Protein AF-A0A2K2HC51-F1 (afdb_monomer)

Mean predicted aligned error: 6.88 Å

Organism: NCBI:txid1969733

pLDDT: mean 85.95, std 18.59, range [29.81, 98.44]

Solvent-accessible surface area (backbone atoms only — not comparable to full-atom values): 9792 Å² total; per-residue (Å²): 134,85,83,86,74,89,75,87,65,88,89,68,71,59,72,56,85,81,69,72,66,57,93,93,31,66,87,35,74,41,36,54,37,32,50,49,48,57,74,34,60,87,77,25,80,74,31,34,61,32,83,51,65,13,51,51,53,18,72,51,69,51,64,63,38,51,27,87,59,37,61,51,46,33,75,55,77,44,80,99,49,22,83,45,63,80,43,70,93,56,37,81,54,19,48,49,54,20,36,58,20,29,79,78,50,54,17,41,54,54,94,86,59,96,60,85,69,47,58,74,58,67,23,70,69,33,43,52,53,42,53,52,50,53,52,50,57,54,49,52,79,74,59,86,52,66,69,58,48,52,52,48,48,57,53,50,54,71,73,55,67,83,77,128

Radius of gyration: 16.0 Å; Cα contacts (8 Å, |Δi|>4): 215; chains: 1; bounding box: 37×38×48 Å

Foldseek 3Di:
DDDPDPPPDPDPPLPPLPDDDPPPCRPPQLNVLLNLCSPCVLLLVCFHADQQRSFRQHNGACPQGARPFARDGHVNDHDVCQVPQPAPPLHRQRSVCLNVQCVPQSYRDHPPDDDPPCCCRRNPVNSVLNVVLVVLRVVSSVDDDSVSSVVSVVVNVVSDDPPD

InterPro domains:
  IPR025983 Cysteine-rich CPCC domain [PF14206] (49-103)

Structure (mmCIF, N/CA/C/O backbone):
data_AF-A0A2K2HC51-F1
#
_entry.id   AF-A0A2K2HC51-F1
#
loop_
_atom_site.group_PDB
_atom_site.id
_atom_site.type_symbol
_atom_site.label_atom_id
_atom_site.label_alt_id
_atom_site.label_comp_id
_atom_site.label_asym_id
_atom_site.label_entity_id
_atom_site.label_seq_id
_atom_site.pdbx_PDB_ins_code
_atom_site.Cartn_x
_atom_site.Cartn_y
_atom_site.Cartn_z
_atom_site.occupancy
_atom_site.B_iso_or_equiv
_atom_site.auth_seq_id
_atom_site.auth_comp_id
_atom_site.auth_asym_id
_atom_site.auth_atom_id
_atom_site.pdbx_PDB_model_num
ATOM 1 N N . MET A 1 1 ? -10.072 26.459 -28.028 1.00 37.50 1 MET A N 1
ATOM 2 C CA . MET A 1 1 ? -8.847 25.703 -27.700 1.00 37.50 1 MET A CA 1
ATOM 3 C C . MET A 1 1 ? -8.738 25.733 -26.195 1.00 37.50 1 MET A C 1
ATOM 5 O O . MET A 1 1 ? -8.500 26.796 -25.636 1.00 37.50 1 MET A O 1
ATOM 9 N N . GLU A 1 2 ? -9.150 24.635 -25.575 1.00 34.59 2 GLU A N 1
ATOM 10 C CA . GLU A 1 2 ? -9.502 24.552 -24.158 1.00 34.59 2 GLU A CA 1
ATOM 11 C C . GLU A 1 2 ? -8.283 24.710 -23.241 1.00 34.59 2 GLU A C 1
ATOM 13 O O . GLU A 1 2 ? -7.184 24.240 -23.533 1.00 34.59 2 GLU A O 1
ATOM 18 N N . GLN A 1 3 ? -8.507 25.440 -22.149 1.00 29.81 3 GLN A N 1
ATOM 19 C CA . GLN A 1 3 ? -7.546 25.754 -21.100 1.00 29.81 3 GLN A CA 1
ATOM 20 C C . GLN A 1 3 ? -7.278 24.517 -20.234 1.00 29.81 3 GLN A C 1
ATOM 22 O O . GLN A 1 3 ? -8.152 24.091 -19.485 1.00 29.81 3 GLN A O 1
ATOM 27 N N . TYR A 1 4 ? -6.048 24.008 -20.242 1.00 32.78 4 TYR A N 1
ATOM 28 C CA . TYR A 1 4 ? -5.557 23.150 -19.162 1.00 32.78 4 TYR A CA 1
ATOM 29 C C . TYR A 1 4 ? -5.095 24.039 -18.002 1.00 32.78 4 TYR A C 1
ATOM 31 O O . TYR A 1 4 ? -3.982 24.562 -17.992 1.00 32.78 4 TYR A O 1
ATOM 39 N N . SER A 1 5 ? -5.996 24.266 -17.046 1.00 34.84 5 SER A N 1
ATOM 40 C CA . SER A 1 5 ? -5.694 24.912 -15.770 1.00 34.84 5 SER A CA 1
ATOM 41 C C . SER A 1 5 ? -5.230 23.846 -14.777 1.00 34.84 5 SER A C 1
ATOM 43 O O . SER A 1 5 ? -6.024 23.025 -14.325 1.00 34.84 5 SER A O 1
ATOM 45 N N . TYR A 1 6 ? -3.941 23.850 -14.436 1.00 36.50 6 TYR A N 1
ATOM 46 C CA . TYR A 1 6 ? -3.411 23.090 -13.305 1.00 36.50 6 TYR A CA 1
ATOM 47 C C . TYR A 1 6 ? -3.853 23.754 -11.993 1.00 36.50 6 TYR A C 1
ATOM 49 O O . TYR A 1 6 ? -3.102 24.499 -11.366 1.00 36.50 6 TYR A O 1
ATOM 57 N N . GLN A 1 7 ? -5.096 23.508 -11.586 1.00 31.83 7 GLN A N 1
ATOM 58 C CA . GLN A 1 7 ? -5.586 23.810 -10.244 1.00 31.83 7 GLN A CA 1
ATOM 59 C C . GLN A 1 7 ? -5.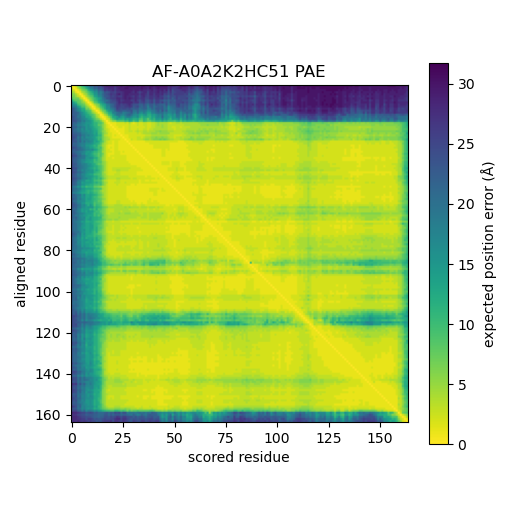421 22.573 -9.356 1.00 31.83 7 GLN A C 1
ATOM 61 O O . GLN A 1 7 ? -6.374 21.858 -9.067 1.00 31.83 7 GLN A O 1
ATOM 66 N N . TRP A 1 8 ? -4.198 22.334 -8.883 1.00 37.72 8 TRP A N 1
ATOM 67 C CA . TRP A 1 8 ? -3.958 21.457 -7.734 1.00 37.72 8 TRP A CA 1
ATOM 68 C C . TRP A 1 8 ? -4.309 22.234 -6.458 1.00 37.72 8 TRP A C 1
ATOM 70 O O . TRP A 1 8 ? -3.446 22.784 -5.773 1.00 3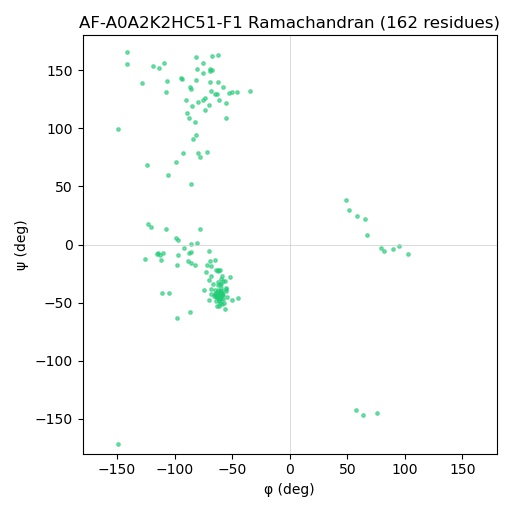7.72 8 TRP A O 1
ATOM 80 N N . LEU A 1 9 ? -5.609 22.386 -6.199 1.00 35.00 9 LEU A N 1
ATOM 81 C CA . LEU A 1 9 ? -6.125 23.019 -4.990 1.00 35.00 9 LEU A CA 1
ATOM 82 C C . LEU A 1 9 ? -6.256 21.981 -3.869 1.00 35.00 9 LEU A C 1
ATOM 84 O O . LEU A 1 9 ? -6.722 20.864 -4.061 1.00 35.00 9 LEU A O 1
ATOM 88 N N . LYS A 1 10 ? -5.796 22.406 -2.693 1.00 34.28 10 LYS A N 1
ATOM 89 C CA . LYS A 1 10 ? -5.856 21.745 -1.387 1.00 34.28 10 LYS A CA 1
ATOM 90 C C . LYS A 1 10 ? -7.132 20.914 -1.173 1.00 34.28 10 LYS A C 1
ATOM 92 O O . LYS A 1 10 ? -8.224 21.455 -1.274 1.00 34.28 10 LYS A O 1
ATOM 97 N N . GLY A 1 11 ? -6.966 19.678 -0.700 1.00 35.91 11 GLY A N 1
ATOM 98 C CA . GLY A 1 11 ? -7.936 19.048 0.206 1.00 35.91 11 GLY A CA 1
ATOM 99 C C . GLY A 1 11 ? -8.902 18.006 -0.359 1.00 35.91 11 GLY A C 1
ATOM 100 O O . GLY A 1 11 ? -9.530 17.343 0.455 1.00 35.91 11 GLY A O 1
ATOM 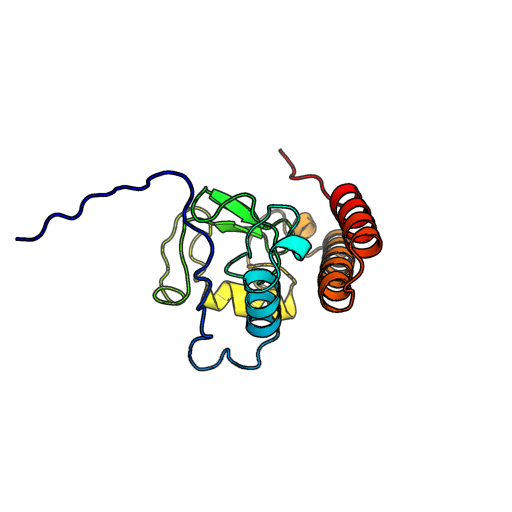101 N N . ASP A 1 12 ? -8.974 17.788 -1.676 1.00 33.56 12 ASP A N 1
ATOM 102 C CA . ASP A 1 12 ? -10.015 16.922 -2.270 1.00 33.56 12 ASP A CA 1
ATOM 103 C C . ASP A 1 12 ? -9.498 15.743 -3.119 1.00 33.56 12 ASP A C 1
ATOM 105 O O . ASP A 1 12 ? -10.273 15.119 -3.839 1.00 33.56 12 ASP A O 1
ATOM 109 N N . ILE A 1 13 ? -8.223 15.343 -3.004 1.00 45.59 13 ILE A N 1
ATOM 110 C CA . ILE A 1 13 ? -7.768 14.040 -3.541 1.00 45.59 13 ILE A CA 1
ATOM 111 C C . ILE A 1 13 ? -8.015 12.940 -2.499 1.00 45.59 13 ILE A C 1
ATOM 113 O O . ILE A 1 13 ? -7.131 12.169 -2.127 1.00 45.59 13 ILE A O 1
ATOM 117 N N . LEU A 1 14 ? -9.249 12.868 -2.001 1.00 45.50 14 LEU A N 1
ATOM 118 C CA . LEU A 1 14 ? -9.753 11.594 -1.513 1.00 45.50 14 LEU A CA 1
ATOM 119 C C . LEU A 1 14 ? -9.823 10.700 -2.749 1.00 45.50 14 LEU A C 1
ATOM 121 O O . LEU A 1 14 ? -10.373 11.111 -3.773 1.00 45.50 14 LEU A O 1
ATOM 125 N N . ALA A 1 15 ? -9.263 9.490 -2.689 1.00 50.03 15 ALA A N 1
ATOM 126 C CA . ALA A 1 15 ? -9.601 8.487 -3.691 1.00 50.03 15 ALA A CA 1
ATOM 127 C C . ALA A 1 15 ? -11.137 8.498 -3.848 1.00 50.03 15 ALA A C 1
ATOM 129 O O . ALA A 1 15 ? -11.823 8.553 -2.821 1.00 50.03 15 ALA A O 1
ATOM 130 N N . PRO A 1 16 ? -11.680 8.551 -5.079 1.00 53.00 16 PRO A N 1
ATOM 131 C CA . PRO A 1 16 ? -13.099 8.807 -5.280 1.00 53.00 16 PRO A CA 1
ATOM 132 C C . PRO A 1 16 ? -13.916 7.858 -4.401 1.00 53.00 16 PRO A C 1
ATOM 134 O O . PRO A 1 16 ? -13.639 6.656 -4.372 1.00 53.00 16 PRO A O 1
ATOM 137 N N . LYS A 1 17 ? -14.902 8.397 -3.662 1.00 53.50 17 LYS A N 1
ATOM 138 C CA . LYS A 1 17 ? -15.834 7.580 -2.857 1.00 53.50 17 LYS A CA 1
ATOM 139 C C . LYS A 1 17 ? -16.464 6.465 -3.700 1.00 53.50 17 LYS A C 1
ATOM 141 O O . LYS A 1 17 ? -16.771 5.403 -3.180 1.00 53.50 17 LYS A O 1
ATOM 146 N N . GLU A 1 18 ? -16.578 6.700 -5.003 1.00 71.75 18 GLU A N 1
ATOM 147 C CA . GLU A 1 18 ? -17.054 5.766 -6.017 1.00 71.75 18 GLU A CA 1
ATOM 148 C C . GLU A 1 18 ? -15.878 5.245 -6.863 1.00 71.75 18 GLU A C 1
ATOM 150 O O . GLU A 1 18 ? -15.800 5.455 -8.071 1.00 71.75 18 GLU A O 1
ATOM 155 N N . TRP A 1 19 ? -14.902 4.594 -6.225 1.00 86.69 19 TRP A N 1
ATOM 156 C CA . TRP A 1 19 ? -13.893 3.836 -6.963 1.00 86.69 19 TRP A CA 1
ATOM 157 C C . TRP A 1 19 ? -14.473 2.485 -7.381 1.00 86.69 19 TRP A C 1
ATOM 159 O O . TRP A 1 19 ? -14.874 1.692 -6.530 1.00 86.69 19 TRP A O 1
ATOM 169 N N . THR A 1 20 ? -14.474 2.211 -8.684 1.00 89.44 20 THR A N 1
ATOM 170 C CA . THR A 1 20 ? -14.806 0.889 -9.226 1.00 89.44 20 THR A CA 1
ATOM 171 C C . THR A 1 20 ? -13.524 0.236 -9.739 1.00 89.44 20 THR A C 1
ATOM 173 O O . THR A 1 20 ? -12.787 0.893 -10.479 1.00 89.44 20 THR A O 1
ATOM 176 N N . PRO A 1 21 ? -13.232 -1.027 -9.375 1.00 90.81 21 PRO A N 1
ATOM 177 C CA . PRO A 1 21 ? -12.070 -1.722 -9.906 1.00 90.81 21 PRO A CA 1
ATOM 178 C C . PRO A 1 21 ? -12.117 -1.789 -11.440 1.00 90.81 21 PRO A C 1
ATOM 180 O O . PRO A 1 21 ? -13.172 -2.108 -11.992 1.00 90.81 21 PRO A O 1
ATOM 183 N N . PRO A 1 22 ? -11.002 -1.519 -12.142 1.00 89.25 22 PRO A N 1
ATOM 184 C CA . PRO A 1 22 ? -10.934 -1.759 -13.576 1.00 89.25 22 PRO A CA 1
ATOM 185 C C . PRO A 1 22 ? -10.985 -3.264 -13.871 1.00 89.25 22 PRO A C 1
ATOM 187 O O . PRO A 1 22 ? -10.697 -4.096 -13.003 1.00 89.25 22 PRO A O 1
ATOM 190 N N . ALA A 1 23 ? -11.299 -3.594 -15.125 1.00 88.88 23 ALA A N 1
ATOM 191 C CA . ALA A 1 23 ? -11.407 -4.971 -15.589 1.00 88.88 23 ALA A CA 1
ATOM 192 C C . ALA A 1 23 ? -10.155 -5.803 -15.259 1.00 88.88 23 ALA A C 1
ATOM 194 O O . ALA A 1 23 ? -9.028 -5.397 -15.549 1.00 88.88 23 ALA A O 1
ATOM 195 N N . GLY A 1 24 ? -10.358 -6.978 -14.667 1.00 88.50 24 GLY A N 1
ATOM 196 C CA . GLY A 1 24 ? -9.302 -7.900 -14.247 1.00 88.50 24 GLY A CA 1
ATOM 197 C C . GLY A 1 24 ? -8.781 -7.677 -12.823 1.00 88.50 24 GLY A C 1
ATOM 198 O O . GLY A 1 24 ? -7.951 -8.465 -12.362 1.00 88.50 24 GLY A O 1
ATOM 199 N N . LEU A 1 25 ? -9.246 -6.645 -12.108 1.00 89.94 25 LEU A N 1
ATOM 200 C CA . LEU A 1 25 ? -8.896 -6.405 -10.703 1.00 89.94 25 LEU A CA 1
ATOM 201 C C . LEU A 1 25 ? -10.049 -6.638 -9.724 1.00 89.94 25 LEU A C 1
ATOM 203 O O . LEU A 1 25 ? -9.782 -6.618 -8.525 1.00 89.94 25 LEU A O 1
ATOM 207 N N . GLU A 1 26 ? -11.275 -6.886 -10.182 1.00 92.25 26 GLU A N 1
ATOM 208 C CA . GLU A 1 26 ? -12.512 -6.897 -9.383 1.00 92.25 26 GLU A CA 1
ATOM 209 C C . GLU A 1 26 ? -12.404 -7.750 -8.113 1.00 92.25 26 GLU A C 1
ATOM 211 O O . GLU A 1 26 ? -12.686 -7.272 -7.015 1.00 92.25 26 GLU A O 1
ATOM 216 N N . ASP A 1 27 ? -11.890 -8.974 -8.241 1.00 92.25 27 ASP A N 1
ATOM 217 C CA . ASP A 1 27 ? -11.744 -9.915 -7.123 1.00 92.25 27 ASP A CA 1
ATOM 218 C C . ASP A 1 27 ? -10.332 -9.961 -6.528 1.00 92.25 27 ASP A C 1
ATOM 220 O O . ASP A 1 27 ? -10.032 -10.785 -5.654 1.00 92.25 27 ASP A O 1
ATOM 224 N N . SER A 1 28 ? -9.442 -9.084 -6.991 1.00 95.19 28 SER A N 1
ATOM 225 C CA . SER A 1 28 ? -8.050 -9.076 -6.557 1.00 95.19 28 SER A CA 1
ATOM 226 C C . SER A 1 28 ? -7.922 -8.667 -5.080 1.00 95.19 28 SER A C 1
ATOM 228 O O . SER A 1 28 ? -8.682 -7.830 -4.581 1.00 95.19 28 SER A O 1
ATOM 230 N N . PRO A 1 29 ? -6.897 -9.164 -4.358 1.00 96.31 29 PRO A N 1
ATOM 231 C CA . PRO A 1 29 ? -6.589 -8.671 -3.017 1.00 96.31 29 PRO A CA 1
ATOM 232 C C . PRO A 1 29 ? -6.353 -7.156 -2.974 1.00 96.31 29 PRO A C 1
ATOM 234 O O . PRO A 1 29 ? -6.634 -6.516 -1.965 1.00 96.31 29 PRO A O 1
ATOM 237 N N . PHE A 1 30 ? -5.824 -6.563 -4.051 1.00 96.56 30 PHE A N 1
ATOM 238 C CA . PHE A 1 30 ? -5.683 -5.111 -4.181 1.00 96.56 30 PHE A CA 1
ATOM 239 C C . PHE A 1 30 ? -7.043 -4.404 -4.145 1.00 96.56 30 PHE A C 1
ATOM 241 O O . PHE A 1 30 ? -7.236 -3.524 -3.308 1.00 96.56 30 PHE A O 1
ATOM 248 N N . ALA A 1 31 ? -7.992 -4.820 -4.989 1.00 95.81 31 ALA A N 1
ATOM 249 C CA . ALA A 1 31 ? -9.308 -4.193 -5.048 1.00 95.81 31 ALA A CA 1
ATOM 250 C C . ALA A 1 31 ? -10.066 -4.320 -3.727 1.00 95.81 31 ALA A C 1
ATOM 252 O O . ALA A 1 31 ? -10.636 -3.335 -3.270 1.00 95.81 31 ALA A O 1
ATOM 253 N N . ARG A 1 32 ? -9.999 -5.481 -3.059 1.00 96.75 32 ARG A N 1
ATOM 254 C CA . ARG A 1 32 ? -10.618 -5.674 -1.734 1.00 96.75 32 ARG A CA 1
ATOM 255 C C . ARG A 1 32 ? -10.091 -4.685 -0.698 1.00 96.75 32 ARG A C 1
ATOM 257 O O . ARG A 1 32 ? -10.882 -4.065 0.006 1.00 96.75 32 ARG A O 1
ATOM 264 N N . ARG A 1 33 ? -8.767 -4.513 -0.629 1.00 97.44 33 ARG A N 1
ATOM 265 C CA . ARG A 1 33 ? -8.128 -3.549 0.281 1.00 97.44 33 ARG A CA 1
ATOM 266 C C . ARG A 1 33 ? -8.542 -2.121 -0.068 1.00 97.44 33 ARG A C 1
ATOM 268 O O . ARG A 1 33 ? -9.074 -1.416 0.785 1.00 97.44 33 ARG A O 1
ATOM 275 N N . ARG A 1 34 ? -8.377 -1.720 -1.332 1.00 95.56 34 ARG A N 1
ATOM 276 C CA . ARG A 1 34 ? -8.685 -0.358 -1.787 1.00 95.56 34 ARG A CA 1
ATOM 277 C C . ARG A 1 34 ? -10.156 0.003 -1.576 1.00 95.56 34 ARG A C 1
ATOM 279 O O . ARG A 1 34 ? -10.431 1.067 -1.032 1.00 95.56 34 ARG A O 1
ATOM 286 N N . LEU A 1 35 ? -11.088 -0.882 -1.942 1.00 95.06 35 LEU A N 1
ATOM 287 C CA . LEU A 1 35 ? -12.520 -0.687 -1.698 1.00 95.06 35 LEU A CA 1
ATOM 288 C C . LEU A 1 35 ? -12.800 -0.517 -0.213 1.00 95.06 35 LEU A C 1
ATOM 290 O O . LEU A 1 35 ? -13.438 0.463 0.162 1.00 95.06 35 LEU A O 1
ATOM 294 N N . PHE A 1 36 ? -12.306 -1.431 0.625 1.00 96.38 36 PHE A N 1
ATOM 295 C CA . PHE A 1 36 ? -12.551 -1.367 2.059 1.00 96.38 36 PHE A CA 1
ATOM 296 C C . PHE A 1 36 ? -12.095 -0.026 2.640 1.00 96.38 36 PHE A C 1
ATOM 298 O O . PHE A 1 36 ? -12.907 0.695 3.211 1.00 96.38 36 PHE A O 1
ATOM 305 N N . PHE A 1 37 ? -10.834 0.355 2.443 1.00 96.19 37 PHE A N 1
ATOM 306 C CA . PHE A 1 37 ? -10.282 1.564 3.059 1.00 96.19 37 PHE A CA 1
ATOM 307 C C . PHE A 1 37 ? -10.848 2.862 2.465 1.00 96.19 37 PHE A C 1
ATOM 309 O O . PHE A 1 37 ? -11.023 3.833 3.197 1.00 96.19 37 PHE A O 1
ATOM 316 N N . ASN A 1 38 ? -11.232 2.881 1.184 1.00 92.06 38 ASN A N 1
ATOM 317 C CA . ASN A 1 38 ? -11.940 4.031 0.612 1.00 92.06 38 ASN A CA 1
ATOM 318 C C . ASN A 1 38 ? -13.344 4.218 1.222 1.00 92.06 38 ASN A C 1
ATOM 320 O O . ASN A 1 38 ? -13.795 5.351 1.379 1.00 92.06 38 ASN A O 1
ATOM 324 N N . HIS A 1 39 ? -14.028 3.126 1.584 1.00 93.25 39 HIS A N 1
ATOM 325 C CA . HIS A 1 39 ? -15.363 3.173 2.198 1.00 93.25 39 HIS A CA 1
ATOM 326 C C . HIS A 1 39 ? -15.330 3.341 3.726 1.00 93.25 39 HIS A C 1
ATOM 328 O O . HIS A 1 39 ? -16.340 3.719 4.317 1.00 93.25 39 HIS A O 1
ATOM 334 N N . HIS A 1 40 ? -14.184 3.099 4.369 1.00 94.88 40 HIS A N 1
ATOM 335 C CA . HIS A 1 40 ? -14.034 3.115 5.825 1.00 94.88 40 HIS A CA 1
ATOM 336 C C . HIS A 1 40 ? -12.938 4.098 6.273 1.00 94.88 40 HIS A C 1
ATOM 338 O O . HIS A 1 40 ? -11.912 3.676 6.807 1.00 94.88 40 HIS A O 1
ATOM 344 N N . PRO A 1 41 ? -13.137 5.422 6.127 1.00 92.25 41 PRO A N 1
ATOM 345 C CA . PRO A 1 41 ? -12.115 6.420 6.464 1.00 92.25 41 PRO A CA 1
ATOM 346 C C . PRO A 1 41 ? -11.665 6.376 7.936 1.00 92.25 41 PRO A C 1
ATOM 348 O O . PRO A 1 41 ? -10.519 6.698 8.241 1.00 92.25 41 PRO A O 1
ATOM 351 N N . THR A 1 42 ? -12.523 5.916 8.853 1.00 93.94 42 THR A N 1
ATOM 352 C CA . THR A 1 42 ? -12.172 5.707 10.271 1.00 93.94 42 THR A CA 1
ATOM 353 C C . THR A 1 42 ? -11.097 4.639 10.476 1.00 93.94 42 THR A C 1
ATOM 355 O O . THR A 1 42 ? -10.397 4.663 11.483 1.00 93.94 42 THR A O 1
ATOM 358 N N . HIS A 1 43 ? -10.923 3.727 9.517 1.00 97.12 43 HIS A N 1
ATOM 359 C CA . HIS A 1 43 ? -9.912 2.673 9.563 1.00 97.12 43 HIS A CA 1
ATOM 360 C C . HIS A 1 43 ? -8.565 3.125 8.999 1.00 97.12 43 HIS A C 1
ATOM 362 O O . HIS A 1 43 ? -7.586 2.390 9.105 1.00 97.12 43 HIS A O 1
ATOM 368 N N . CYS A 1 44 ? -8.494 4.322 8.418 1.00 95.19 44 CYS A N 1
ATOM 369 C CA . CYS A 1 44 ? -7.307 4.807 7.727 1.00 95.19 44 CYS A CA 1
ATOM 370 C C . CYS A 1 44 ? -6.413 5.707 8.587 1.00 95.19 44 CYS A C 1
ATOM 372 O O . CYS A 1 44 ? -5.325 6.046 8.143 1.00 95.19 44 CYS A O 1
ATOM 374 N N . ASN A 1 45 ? -6.850 6.118 9.785 1.00 94.06 45 ASN A N 1
ATOM 375 C CA . ASN A 1 45 ? -6.090 7.011 10.677 1.00 94.06 45 ASN A CA 1
ATOM 376 C C . ASN A 1 45 ? -5.541 8.271 9.969 1.00 94.06 45 ASN A C 1
ATOM 378 O O . ASN A 1 45 ? -4.415 8.695 10.203 1.00 94.06 45 ASN A O 1
ATOM 382 N N . GLY A 1 46 ? -6.327 8.846 9.052 1.00 91.19 46 GLY A N 1
ATOM 383 C CA . GLY A 1 46 ? -5.933 10.017 8.259 1.00 91.19 46 GLY A CA 1
ATOM 384 C C . GLY A 1 46 ? -5.066 9.724 7.028 1.00 91.19 46 GLY A C 1
ATOM 385 O O . GLY A 1 46 ? -4.839 10.633 6.239 1.00 91.19 46 GLY A O 1
ATOM 386 N N . HIS A 1 47 ? -4.631 8.481 6.816 1.00 93.50 47 HIS A N 1
ATOM 387 C CA . HIS A 1 47 ? -3.898 8.075 5.619 1.00 93.50 47 HIS A CA 1
ATOM 388 C C . HIS A 1 47 ? -4.821 7.785 4.428 1.00 93.50 47 HIS A C 1
ATOM 390 O O . HIS A 1 47 ? -6.012 7.507 4.571 1.00 93.50 47 HIS A O 1
ATOM 396 N N . THR A 1 48 ? -4.244 7.782 3.230 1.00 93.44 48 THR A N 1
ATOM 397 C CA . THR A 1 48 ? -4.912 7.430 1.977 1.00 93.44 48 THR A CA 1
ATOM 398 C C . THR A 1 48 ? -4.339 6.145 1.377 1.00 93.44 48 THR A C 1
ATOM 400 O O . THR A 1 48 ? -3.174 5.786 1.586 1.00 93.44 48 THR A O 1
ATOM 403 N N . THR A 1 49 ? -5.179 5.424 0.632 1.00 95.94 49 THR A N 1
ATOM 404 C CA . THR A 1 49 ? -4.835 4.155 -0.013 1.00 95.94 49 THR A CA 1
ATOM 405 C C . THR A 1 49 ? -3.740 4.322 -1.065 1.00 95.94 49 THR A C 1
ATOM 407 O O . THR A 1 49 ? -3.824 5.162 -1.959 1.00 95.94 49 THR A O 1
ATOM 410 N N . CYS A 1 50 ? -2.705 3.486 -0.975 1.00 96.94 50 CYS A N 1
ATOM 411 C CA . CYS A 1 50 ? -1.651 3.408 -1.978 1.00 96.94 50 CYS A CA 1
ATOM 412 C C . CYS A 1 50 ? -2.202 2.819 -3.290 1.00 96.94 50 CYS A C 1
ATOM 414 O O . CYS A 1 50 ? -2.819 1.747 -3.246 1.00 96.94 50 CYS A O 1
ATOM 416 N N . PRO A 1 51 ? -1.939 3.429 -4.462 1.00 96.25 51 PRO A N 1
ATOM 417 C CA . PRO A 1 51 ? -2.451 2.924 -5.738 1.00 96.25 51 PRO A C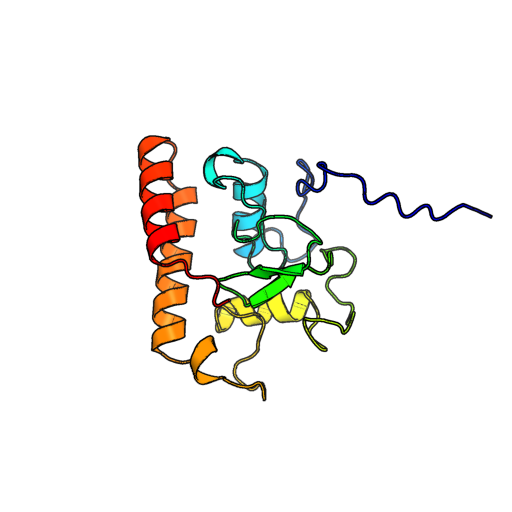A 1
ATOM 418 C C . PRO A 1 51 ? -1.822 1.586 -6.151 1.00 96.25 51 PRO A C 1
ATOM 420 O O . PRO A 1 51 ? -2.389 0.880 -6.984 1.00 96.25 51 PRO A O 1
ATOM 423 N N . CYS A 1 52 ? -0.678 1.208 -5.573 1.00 97.25 52 CYS A N 1
ATOM 424 C CA . CYS A 1 52 ? -0.019 -0.071 -5.830 1.00 97.25 52 CYS A CA 1
ATOM 425 C C . CYS A 1 52 ? -0.552 -1.185 -4.915 1.00 97.25 52 CYS A C 1
ATOM 427 O O . CYS A 1 52 ? -1.065 -2.194 -5.394 1.00 97.25 52 CYS A O 1
ATOM 429 N N . CYS A 1 53 ? -0.465 -1.023 -3.591 1.00 97.69 53 CYS A N 1
ATOM 430 C CA . CYS A 1 53 ? -0.808 -2.106 -2.665 1.00 97.69 53 CYS A CA 1
ATOM 431 C C . CYS A 1 53 ? -2.229 -2.019 -2.087 1.00 97.69 53 CYS A C 1
ATOM 433 O O . CYS A 1 53 ? -2.732 -3.023 -1.601 1.00 97.69 53 CYS A O 1
ATOM 435 N N . GLY A 1 54 ? -2.902 -0.870 -2.138 1.00 97.12 54 GLY A N 1
ATOM 436 C CA . GLY A 1 54 ? -4.270 -0.701 -1.634 1.00 97.12 54 GLY A CA 1
ATOM 437 C C . GLY A 1 54 ? -4.397 -0.524 -0.115 1.00 97.12 54 GLY A C 1
ATOM 438 O O . GLY A 1 54 ? -5.506 -0.301 0.361 1.00 97.12 54 GLY A O 1
ATOM 439 N N . TYR A 1 55 ? -3.301 -0.589 0.651 1.00 97.81 55 TYR A N 1
ATOM 440 C CA . TYR A 1 55 ? -3.296 -0.250 2.082 1.00 97.81 55 TYR A CA 1
ATOM 441 C C . TYR A 1 55 ? -3.213 1.273 2.303 1.00 97.81 55 TYR A C 1
ATOM 443 O O . TYR A 1 55 ? -2.621 1.965 1.467 1.00 97.81 55 TYR A O 1
ATOM 451 N N . PRO A 1 56 ? -3.758 1.811 3.413 1.00 96.25 56 PRO A N 1
ATOM 452 C CA . PRO A 1 56 ? -3.740 3.239 3.718 1.00 96.25 56 PRO A CA 1
ATOM 453 C C . PRO A 1 56 ? -2.381 3.645 4.302 1.00 96.25 56 PRO A C 1
ATOM 455 O O . PRO A 1 56 ? -2.216 3.752 5.509 1.00 96.25 56 PRO A O 1
ATOM 458 N N . THR A 1 57 ? -1.376 3.808 3.443 1.00 95.50 57 THR A N 1
ATOM 459 C CA . THR A 1 57 ? 0.010 4.089 3.866 1.00 95.50 57 THR A CA 1
ATOM 460 C C . THR A 1 57 ? 0.500 5.481 3.496 1.00 95.50 57 THR A C 1
ATOM 462 O O . THR A 1 57 ? 1.585 5.859 3.925 1.00 95.50 57 THR A O 1
ATOM 465 N N . LEU A 1 58 ? -0.227 6.186 2.629 1.00 93.69 58 LEU A N 1
ATOM 466 C CA . LEU A 1 58 ? 0.176 7.495 2.126 1.00 93.69 58 LEU A CA 1
ATOM 467 C C . LEU A 1 58 ? -0.442 8.578 2.996 1.00 93.69 58 LEU A C 1
ATOM 469 O O . LEU A 1 58 ? -1.580 8.443 3.430 1.00 93.69 58 LEU A O 1
ATOM 473 N N . GLU A 1 59 ? 0.281 9.654 3.257 1.00 91.00 59 GLU A N 1
ATOM 474 C CA . GLU A 1 59 ? -0.272 10.825 3.935 1.00 91.00 59 GLU A CA 1
ATOM 475 C C . GLU A 1 59 ? -1.265 11.551 3.018 1.00 91.00 59 GLU A C 1
ATOM 477 O O . GLU A 1 59 ? -2.409 11.789 3.395 1.00 91.00 59 GLU A O 1
ATOM 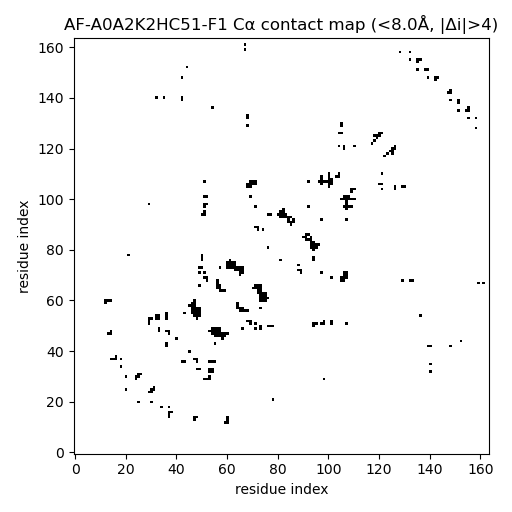482 N N . PHE A 1 60 ? -0.867 11.784 1.763 1.00 88.75 60 PHE A N 1
ATOM 483 C CA . PHE A 1 60 ? -1.693 12.411 0.733 1.00 88.75 60 PHE A CA 1
ATOM 484 C C . PHE A 1 60 ? -1.466 11.749 -0.626 1.00 88.75 60 PHE A C 1
ATOM 486 O O . PHE A 1 60 ? -0.400 11.184 -0.875 1.00 88.75 60 PHE A O 1
ATOM 493 N N . ARG A 1 61 ? -2.460 11.850 -1.516 1.00 91.12 61 ARG A N 1
ATOM 494 C CA . ARG A 1 61 ? -2.314 11.410 -2.907 1.00 91.12 61 ARG A CA 1
ATOM 495 C C . ARG A 1 61 ? -1.609 12.459 -3.766 1.00 91.12 61 ARG A C 1
ATOM 497 O O . ARG A 1 61 ? -1.878 13.648 -3.612 1.00 91.12 61 ARG A O 1
ATOM 504 N N . GLY A 1 62 ? -0.753 12.015 -4.684 1.00 89.31 62 GLY A N 1
ATOM 505 C CA . GLY A 1 62 ? -0.017 12.855 -5.637 1.00 89.31 62 GLY A CA 1
ATOM 506 C C . GLY A 1 62 ? 1.000 13.796 -4.990 1.00 89.31 62 GLY A C 1
ATOM 507 O O . GLY A 1 62 ? 1.334 14.828 -5.565 1.00 89.31 62 GLY A O 1
ATOM 508 N N . ALA A 1 63 ? 1.443 13.480 -3.772 1.00 89.31 63 ALA A N 1
ATOM 509 C CA . ALA A 1 63 ? 2.308 14.337 -2.965 1.00 89.31 63 ALA A CA 1
ATOM 510 C C . ALA A 1 63 ? 3.753 13.823 -2.859 1.00 89.31 63 ALA A C 1
ATOM 512 O O . ALA A 1 63 ? 4.490 14.296 -1.996 1.00 89.31 63 ALA A O 1
ATOM 513 N N . PHE A 1 64 ? 4.147 12.856 -3.698 1.00 89.69 64 PHE A N 1
ATOM 514 C CA . PHE A 1 64 ? 5.462 12.203 -3.652 1.00 89.69 64 PHE A CA 1
ATOM 515 C C . PHE A 1 64 ? 5.761 11.527 -2.300 1.00 89.69 64 PHE A C 1
ATOM 517 O O . PHE A 1 64 ? 6.913 11.332 -1.921 1.00 89.69 64 PHE A O 1
ATOM 524 N N . ASP A 1 65 ? 4.718 11.153 -1.548 1.00 89.75 65 ASP A N 1
ATOM 525 C CA . ASP A 1 65 ? 4.878 10.284 -0.382 1.00 89.75 65 ASP A CA 1
ATOM 526 C C . ASP A 1 65 ? 5.113 8.844 -0.843 1.00 89.75 65 ASP A C 1
ATOM 528 O O . ASP A 1 65 ? 4.556 8.403 -1.852 1.00 89.75 65 ASP A O 1
ATOM 532 N N . TYR A 1 66 ? 5.897 8.080 -0.088 1.00 90.19 66 TYR A N 1
ATOM 533 C CA . TYR A 1 66 ? 6.209 6.700 -0.435 1.00 90.19 66 TYR A CA 1
ATOM 534 C C . TYR A 1 66 ? 5.480 5.704 0.463 1.00 90.19 66 TYR A C 1
ATOM 536 O O . TYR A 1 66 ? 5.367 5.849 1.683 1.00 90.19 66 TYR A O 1
ATOM 544 N N . CYS A 1 67 ? 5.013 4.614 -0.139 1.00 94.81 67 CYS A N 1
ATOM 545 C CA . CYS A 1 67 ? 4.393 3.526 0.599 1.00 94.81 67 CYS A CA 1
ATOM 546 C C . CYS A 1 67 ? 5.437 2.770 1.433 1.00 94.81 67 CYS A C 1
ATOM 548 O O . CYS A 1 67 ? 6.337 2.127 0.894 1.00 94.81 67 CYS A O 1
ATOM 550 N N . SER A 1 68 ? 5.260 2.731 2.751 1.00 91.69 68 SER A N 1
ATOM 551 C CA . SER A 1 68 ? 6.160 2.021 3.675 1.00 91.69 68 SER A CA 1
ATOM 552 C C . SER A 1 68 ? 6.197 0.494 3.510 1.00 91.69 68 SER A C 1
ATOM 554 O O . SER A 1 68 ? 7.074 -0.165 4.072 1.00 91.69 68 SER A O 1
ATOM 556 N N . ILE A 1 69 ? 5.248 -0.082 2.765 1.00 94.81 69 ILE A N 1
ATOM 557 C CA . ILE A 1 69 ? 5.221 -1.514 2.455 1.00 94.81 69 ILE A CA 1
ATOM 558 C C . ILE A 1 69 ? 5.812 -1.743 1.069 1.00 94.81 69 ILE A C 1
ATOM 560 O O . ILE A 1 69 ? 6.828 -2.426 0.932 1.00 94.81 69 ILE A O 1
ATOM 564 N N . CYS A 1 70 ? 5.156 -1.199 0.039 1.00 96.06 70 CYS A N 1
ATOM 565 C CA . CYS A 1 70 ? 5.481 -1.545 -1.335 1.00 96.06 70 CYS A CA 1
ATOM 566 C C . CYS A 1 70 ? 6.582 -0.678 -1.955 1.00 96.06 70 CYS A C 1
ATOM 568 O O . CYS A 1 70 ? 7.146 -1.088 -2.960 1.00 96.06 70 CYS A O 1
ATOM 570 N N . HIS A 1 71 ? 6.928 0.455 -1.341 1.00 94.31 71 HIS A N 1
ATOM 571 C CA . HIS A 1 71 ? 7.887 1.450 -1.837 1.00 94.31 71 HIS A CA 1
ATOM 572 C C . HIS A 1 71 ? 7.477 2.214 -3.099 1.00 94.31 71 HIS A C 1
ATOM 574 O O . HIS A 1 71 ? 8.285 2.983 -3.594 1.00 94.31 71 HIS A O 1
ATOM 580 N N . TRP A 1 72 ? 6.238 2.060 -3.579 1.00 95.88 72 TRP A N 1
ATOM 581 C CA . TRP A 1 72 ? 5.698 2.952 -4.607 1.00 95.88 72 TRP A CA 1
ATOM 582 C C . TRP A 1 72 ? 5.662 4.390 -4.081 1.00 95.88 72 TRP A C 1
ATOM 584 O O . TRP A 1 72 ? 5.063 4.627 -3.025 1.00 95.88 72 TRP A O 1
ATOM 594 N N . GLU A 1 73 ? 6.290 5.314 -4.801 1.00 95.38 73 GLU A N 1
ATOM 595 C CA . GLU A 1 73 ? 6.228 6.752 -4.546 1.00 95.38 73 GLU A CA 1
ATOM 596 C C . GLU A 1 73 ? 5.056 7.348 -5.326 1.00 95.38 73 GLU A C 1
ATOM 598 O O . GLU A 1 73 ? 4.918 7.138 -6.529 1.00 95.38 73 GLU A O 1
ATOM 603 N N . ASP A 1 74 ? 4.149 8.030 -4.637 1.00 94.56 74 ASP A N 1
ATOM 604 C CA . ASP A 1 74 ? 2.895 8.469 -5.238 1.00 94.56 74 ASP A CA 1
ATOM 605 C C . ASP A 1 74 ? 3.059 9.794 -5.992 1.00 94.56 74 ASP A C 1
ATOM 607 O O . ASP A 1 74 ? 2.877 10.883 -5.445 1.00 94.56 74 ASP A O 1
ATOM 611 N N . ASP A 1 75 ? 3.365 9.670 -7.281 1.00 91.81 75 ASP A N 1
ATOM 612 C CA . ASP A 1 75 ? 3.440 10.747 -8.275 1.00 91.81 75 ASP A CA 1
ATOM 613 C C . ASP A 1 75 ? 2.062 11.173 -8.825 1.00 91.81 75 ASP A C 1
ATOM 615 O O . ASP A 1 75 ? 1.967 12.053 -9.680 1.00 91.81 75 ASP A O 1
ATOM 619 N N . GLY A 1 76 ? 0.981 10.557 -8.333 1.00 91.81 76 GLY A N 1
ATOM 620 C CA . GLY A 1 76 ? -0.393 10.803 -8.768 1.00 91.81 76 GLY A CA 1
ATOM 621 C C . GLY A 1 76 ? -0.898 9.835 -9.842 1.00 91.81 76 GLY A C 1
ATOM 622 O O . GLY A 1 76 ? -2.068 9.927 -10.221 1.00 91.81 76 GLY A O 1
ATOM 623 N N . GLN A 1 77 ? -0.075 8.889 -10.310 1.00 92.38 77 GLN A N 1
ATOM 624 C CA . GLN A 1 77 ? -0.511 7.843 -11.234 1.00 92.38 77 GLN A CA 1
ATOM 625 C C . GLN A 1 77 ? -1.588 6.941 -10.600 1.00 92.38 77 GLN A C 1
ATOM 627 O O . GLN A 1 77 ? -1.529 6.562 -9.426 1.00 92.38 77 GLN A O 1
ATOM 632 N N . ASP A 1 78 ? -2.594 6.570 -11.395 1.00 93.06 78 ASP A N 1
ATOM 633 C CA . ASP A 1 78 ? -3.686 5.683 -10.983 1.00 93.06 78 ASP A CA 1
ATOM 634 C C . ASP A 1 78 ? -4.210 4.858 -12.178 1.00 93.06 78 ASP A C 1
ATOM 636 O O . ASP A 1 78 ? -3.621 4.876 -13.261 1.00 93.06 78 ASP A O 1
ATOM 640 N N . ASP A 1 79 ? -5.312 4.128 -11.986 1.00 93.06 79 ASP A N 1
ATOM 641 C CA . ASP A 1 79 ? -5.835 3.105 -12.906 1.00 93.06 79 ASP A CA 1
ATOM 642 C C . ASP A 1 79 ? -5.861 3.470 -14.399 1.00 93.06 79 ASP A C 1
ATOM 644 O O . ASP A 1 79 ? -5.395 2.643 -15.185 1.00 93.06 79 ASP A O 1
ATOM 648 N N . PRO A 1 80 ? -6.331 4.662 -14.832 1.00 91.31 80 PRO A N 1
ATOM 649 C CA . PRO A 1 80 ? -6.394 5.001 -16.259 1.00 91.31 80 PRO A CA 1
ATOM 650 C C . PRO A 1 80 ? -5.034 4.991 -16.965 1.00 91.31 80 PRO A C 1
ATOM 652 O O . PRO A 1 80 ? -4.970 4.851 -18.184 1.00 91.31 80 PRO A O 1
ATOM 655 N N . TYR A 1 81 ? -3.955 5.136 -16.198 1.00 91.75 81 TYR A N 1
ATOM 656 C CA . TYR A 1 81 ? -2.589 5.215 -16.695 1.00 91.75 81 TYR A CA 1
ATOM 657 C C . TYR A 1 81 ? -1.719 4.096 -16.133 1.00 91.75 81 TYR A C 1
ATOM 659 O O . TYR A 1 81 ? -0.502 4.186 -16.223 1.00 91.75 81 TYR A O 1
ATOM 667 N N . ALA A 1 82 ? -2.303 3.040 -15.555 1.00 93.38 82 ALA A N 1
ATOM 668 C CA . ALA A 1 82 ? -1.536 2.041 -14.814 1.00 93.38 82 ALA A CA 1
ATOM 669 C C . ALA A 1 82 ? -0.504 1.275 -15.663 1.00 93.38 82 ALA A C 1
ATOM 671 O O . ALA A 1 82 ? 0.459 0.751 -15.110 1.00 93.38 82 ALA A O 1
ATOM 672 N N . ASP A 1 83 ? -0.699 1.224 -16.982 1.00 95.06 83 ASP A N 1
ATOM 673 C CA . ASP A 1 83 ? 0.201 0.591 -17.955 1.00 95.06 83 ASP A CA 1
ATOM 674 C C . ASP A 1 83 ? 1.240 1.546 -18.554 1.00 95.06 83 ASP A C 1
ATOM 676 O O . ASP A 1 83 ? 2.072 1.130 -19.360 1.00 95.06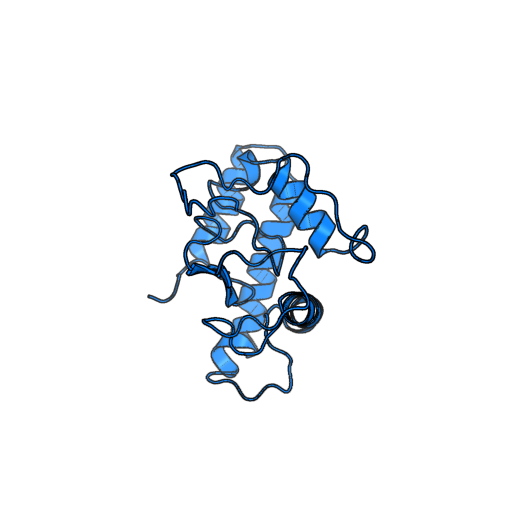 83 ASP A O 1
ATOM 680 N N . GLN A 1 84 ? 1.192 2.828 -18.193 1.00 93.88 84 GLN A N 1
ATOM 681 C CA . GLN A 1 84 ? 2.126 3.826 -18.696 1.00 93.88 84 GLN A CA 1
ATOM 682 C C . GLN A 1 84 ? 3.393 3.843 -17.846 1.00 93.88 84 GLN A C 1
ATOM 684 O O . GLN A 1 84 ? 3.341 3.847 -16.614 1.00 93.88 84 GLN A O 1
ATOM 689 N N . ASP A 1 85 ? 4.537 3.850 -18.523 1.00 92.38 85 ASP A N 1
ATOM 690 C CA . ASP A 1 85 ? 5.812 4.197 -17.912 1.00 92.38 85 ASP A CA 1
ATOM 691 C C . ASP A 1 85 ? 5.915 5.726 -17.895 1.00 92.38 85 ASP A C 1
ATOM 693 O O . ASP A 1 85 ? 6.108 6.362 -18.934 1.00 92.38 85 ASP A O 1
ATOM 697 N N . ASN A 1 86 ? 5.728 6.308 -16.712 1.00 86.50 86 ASN A N 1
ATOM 698 C CA . ASN A 1 86 ? 5.834 7.749 -16.500 1.00 86.50 86 ASN A CA 1
ATOM 699 C C . ASN A 1 86 ? 7.283 8.193 -16.237 1.00 86.50 86 ASN A C 1
ATOM 701 O O . ASN A 1 86 ? 7.550 9.393 -16.133 1.00 86.50 86 ASN A O 1
ATOM 705 N N . GLY A 1 87 ? 8.222 7.252 -16.102 1.00 83.75 87 GLY A N 1
ATOM 706 C CA . GLY A 1 87 ? 9.519 7.513 -15.502 1.00 83.75 87 GLY A CA 1
ATOM 707 C C . GLY A 1 87 ? 9.387 8.061 -14.075 1.00 83.75 87 GLY A C 1
ATOM 708 O O . GLY A 1 87 ? 8.508 7.684 -13.301 1.00 83.75 87 GLY A O 1
ATOM 709 N N . GLY A 1 88 ? 10.270 8.998 -13.722 1.00 87.19 88 GLY A N 1
ATOM 710 C CA . GLY A 1 88 ? 10.192 9.714 -12.448 1.00 87.19 88 GLY A CA 1
ATOM 711 C C . GLY A 1 88 ? 10.649 8.872 -11.246 1.00 87.19 88 GLY A C 1
ATOM 712 O O . GLY A 1 88 ? 11.611 8.106 -11.377 1.00 87.19 88 GLY A O 1
ATOM 713 N N . PRO A 1 89 ? 10.024 9.032 -10.064 1.00 89.81 89 PRO A N 1
ATOM 714 C CA . PRO A 1 89 ? 10.535 8.456 -8.817 1.00 89.81 89 PRO A CA 1
ATOM 715 C C . PRO A 1 89 ? 10.458 6.925 -8.777 1.00 89.81 89 PRO A C 1
ATOM 717 O O . PRO A 1 89 ? 11.282 6.268 -8.144 1.00 89.81 89 PRO A O 1
ATOM 720 N N . ASN A 1 90 ? 9.508 6.346 -9.512 1.00 92.69 90 ASN A N 1
ATOM 721 C CA . ASN A 1 90 ? 9.318 4.901 -9.610 1.00 92.69 90 ASN A CA 1
ATOM 722 C C . ASN A 1 90 ? 10.201 4.253 -10.695 1.00 92.69 90 ASN A C 1
ATOM 724 O O . ASN A 1 90 ? 10.158 3.036 -10.886 1.00 92.69 90 ASN A O 1
ATOM 728 N N . GLY A 1 91 ? 11.027 5.041 -11.395 1.00 87.69 91 GLY A N 1
ATOM 729 C CA . GLY A 1 91 ? 11.826 4.577 -12.527 1.00 87.69 91 GLY A CA 1
ATOM 730 C C . GLY A 1 91 ? 10.949 4.111 -13.691 1.00 87.69 91 GLY A C 1
ATOM 731 O O . GLY A 1 91 ? 9.870 4.645 -13.901 1.00 87.69 91 GLY A O 1
ATOM 732 N N . GLY A 1 92 ? 11.408 3.100 -14.435 1.00 90.12 92 GLY A N 1
ATOM 733 C CA . GLY A 1 92 ? 10.667 2.519 -15.567 1.00 90.12 92 GLY A CA 1
ATOM 734 C C . GLY A 1 92 ? 9.536 1.554 -15.180 1.00 90.12 92 GLY A C 1
ATOM 735 O O . GLY A 1 92 ? 9.093 0.759 -16.009 1.00 90.12 92 GLY A O 1
ATOM 736 N N . TRP A 1 93 ? 9.127 1.527 -13.904 1.00 93.94 93 TRP A N 1
ATOM 737 C CA . TRP A 1 93 ? 8.073 0.632 -13.429 1.00 93.94 93 TRP A CA 1
ATOM 738 C C . TRP A 1 93 ? 6.701 1.246 -13.651 1.00 93.94 93 TRP A C 1
ATOM 740 O O . TRP A 1 93 ? 6.343 2.246 -13.037 1.00 93.94 93 TRP A O 1
ATOM 750 N N . THR A 1 94 ? 5.885 0.568 -14.448 1.00 96.12 94 THR A N 1
ATOM 751 C CA . THR A 1 94 ? 4.452 0.863 -14.528 1.00 96.12 94 THR A CA 1
ATOM 752 C C . THR A 1 94 ? 3.751 0.457 -13.227 1.00 96.12 94 THR A C 1
ATOM 754 O O . THR A 1 94 ? 4.125 -0.522 -12.564 1.00 96.12 94 THR A O 1
ATOM 757 N N . LEU A 1 95 ? 2.665 1.148 -12.883 1.00 95.88 95 LEU A N 1
ATOM 758 C CA . LEU A 1 95 ? 1.842 0.801 -11.723 1.00 95.88 95 LEU A CA 1
ATOM 759 C C . LEU A 1 95 ? 1.263 -0.626 -11.825 1.00 95.88 95 LEU A C 1
ATOM 761 O O . LEU A 1 95 ? 1.142 -1.328 -10.816 1.00 95.88 95 LEU A O 1
ATOM 765 N N . GLN A 1 96 ? 0.939 -1.099 -13.033 1.00 95.31 96 GLN A N 1
ATOM 766 C CA . GLN A 1 96 ? 0.474 -2.468 -13.257 1.00 95.31 96 GLN A CA 1
ATOM 767 C C . GLN A 1 96 ? 1.563 -3.498 -12.923 1.00 95.31 96 GLN A C 1
ATOM 769 O O . GLN A 1 96 ? 1.274 -4.503 -12.264 1.00 95.31 96 GLN A O 1
ATOM 774 N N . GLN A 1 97 ? 2.815 -3.265 -13.329 1.00 95.81 97 GLN A N 1
ATOM 775 C CA . GLN A 1 97 ? 3.931 -4.134 -12.944 1.00 95.81 97 GLN A CA 1
ATOM 776 C C . GLN A 1 97 ? 4.152 -4.108 -11.431 1.00 95.81 97 GLN A C 1
ATOM 778 O O . GLN A 1 97 ? 4.272 -5.170 -10.825 1.00 95.81 97 GLN A O 1
ATOM 783 N N . ALA A 1 98 ? 4.111 -2.931 -10.803 1.00 96.44 98 ALA A N 1
ATOM 784 C CA . ALA A 1 98 ? 4.260 -2.803 -9.358 1.00 96.44 98 ALA A CA 1
ATOM 785 C C . ALA A 1 98 ? 3.195 -3.603 -8.583 1.00 96.44 98 ALA A C 1
ATOM 787 O O . ALA A 1 98 ? 3.524 -4.324 -7.639 1.00 96.44 98 ALA A O 1
ATOM 788 N N . ARG A 1 99 ? 1.928 -3.562 -9.022 1.00 96.19 99 ARG A N 1
ATOM 789 C CA . ARG A 1 99 ? 0.833 -4.378 -8.457 1.00 96.19 99 ARG A CA 1
ATOM 790 C C . ARG A 1 99 ? 1.099 -5.879 -8.576 1.00 96.19 99 ARG A C 1
ATOM 792 O O . ARG A 1 99 ? 0.867 -6.622 -7.620 1.00 96.19 99 ARG A O 1
ATOM 799 N N . ARG A 1 100 ? 1.596 -6.333 -9.733 1.00 95.06 100 ARG A N 1
ATOM 800 C CA . ARG A 1 100 ? 1.974 -7.741 -9.954 1.00 95.06 100 ARG A CA 1
ATOM 801 C C . ARG A 1 100 ? 3.126 -8.143 -9.039 1.00 95.06 100 ARG A C 1
ATOM 803 O O . ARG A 1 100 ? 3.016 -9.148 -8.338 1.00 95.06 100 ARG A O 1
ATOM 810 N N . ASN A 1 101 ? 4.175 -7.330 -8.988 1.00 96.00 101 ASN A N 1
ATOM 811 C CA . ASN A 1 101 ? 5.351 -7.555 -8.155 1.00 96.00 101 ASN A CA 1
ATOM 812 C C . ASN A 1 101 ? 4.969 -7.665 -6.676 1.00 96.00 101 ASN A C 1
ATOM 814 O O . ASN A 1 101 ? 5.360 -8.627 -6.015 1.00 96.00 101 ASN A O 1
ATOM 818 N N . PHE A 1 102 ? 4.088 -6.785 -6.192 1.00 96.94 102 PHE A N 1
ATOM 819 C CA . PHE A 1 102 ? 3.644 -6.780 -4.800 1.00 96.94 102 PHE A CA 1
ATOM 820 C C . PHE A 1 102 ? 3.072 -8.128 -4.346 1.00 96.94 102 PHE A C 1
ATOM 822 O O . PHE A 1 102 ? 3.325 -8.549 -3.217 1.00 96.94 102 PHE A O 1
ATOM 829 N N . SER A 1 103 ? 2.336 -8.826 -5.218 1.00 91.38 103 SER A N 1
ATOM 830 C CA . SER A 1 103 ? 1.759 -10.140 -4.897 1.00 91.38 103 SER A CA 1
ATOM 831 C C . SER A 1 103 ? 2.809 -11.218 -4.595 1.00 91.38 103 SER A C 1
ATOM 833 O O . SER A 1 103 ? 2.507 -12.193 -3.909 1.00 91.38 103 SER A O 1
ATOM 835 N N . VAL A 1 104 ? 4.045 -11.022 -5.065 1.00 92.44 104 VAL A N 1
ATOM 836 C CA . VAL A 1 104 ? 5.166 -11.956 -4.919 1.00 92.44 104 VAL A CA 1
ATOM 837 C C . VAL A 1 104 ? 6.163 -11.468 -3.868 1.00 92.44 104 VAL A C 1
ATOM 839 O O . VAL A 1 104 ? 6.659 -12.260 -3.068 1.00 92.44 104 VAL A O 1
ATOM 842 N N . THR A 1 105 ? 6.468 -10.170 -3.859 1.00 94.25 105 THR A N 1
ATOM 843 C CA . THR A 1 105 ? 7.608 -9.607 -3.121 1.00 94.25 105 THR A CA 1
ATOM 844 C C . THR A 1 105 ? 7.218 -8.673 -1.986 1.00 94.25 105 THR A C 1
ATOM 846 O O . THR A 1 105 ? 8.097 -8.232 -1.244 1.00 94.25 105 THR A O 1
ATOM 849 N N . LEU A 1 106 ? 5.935 -8.321 -1.844 1.00 96.38 106 LEU A N 1
ATOM 850 C CA . LEU A 1 106 ? 5.495 -7.214 -0.989 1.00 96.38 106 LEU A CA 1
ATOM 851 C C . LEU A 1 106 ? 6.265 -5.907 -1.282 1.00 96.38 106 LEU A C 1
ATOM 853 O O . LEU A 1 106 ? 6.475 -5.081 -0.395 1.00 96.38 106 LEU A O 1
ATOM 857 N N . SER A 1 107 ? 6.719 -5.712 -2.522 1.00 95.12 107 SER A N 1
ATOM 858 C CA . SER A 1 107 ? 7.324 -4.479 -3.026 1.00 95.12 107 SER A CA 1
ATOM 859 C C . SER A 1 107 ? 6.870 -4.201 -4.458 1.00 95.12 107 SER A C 1
ATOM 861 O O . SER A 1 107 ? 6.329 -5.074 -5.127 1.00 95.12 107 SER A O 1
ATOM 863 N N . MET A 1 108 ? 7.093 -2.981 -4.939 1.00 95.19 108 MET A N 1
ATOM 864 C CA . MET A 1 108 ? 6.906 -2.630 -6.344 1.00 95.19 108 MET A CA 1
ATOM 865 C C . MET A 1 108 ? 7.942 -3.293 -7.262 1.00 95.19 108 MET A C 1
ATOM 867 O O . MET A 1 108 ? 7.745 -3.312 -8.471 1.00 95.19 108 MET A O 1
ATOM 871 N N . PHE A 1 109 ? 9.022 -3.846 -6.704 1.00 94.38 109 PHE A N 1
ATOM 872 C CA . PHE A 1 109 ? 10.134 -4.431 -7.449 1.00 94.38 109 PHE A CA 1
ATOM 873 C C . PHE A 1 109 ? 9.962 -5.941 -7.631 1.00 94.38 109 PHE A C 1
ATOM 875 O O . PHE A 1 109 ? 9.517 -6.650 -6.718 1.00 94.38 109 PHE A O 1
ATOM 882 N N . ALA A 1 110 ? 10.367 -6.445 -8.790 1.00 91.19 110 ALA A N 1
ATOM 883 C CA . ALA A 1 110 ? 10.420 -7.861 -9.094 1.00 91.19 110 ALA A CA 1
ATOM 884 C C . ALA A 1 110 ? 11.622 -8.537 -8.396 1.00 91.19 110 ALA A C 1
ATOM 886 O O . ALA A 1 110 ? 12.639 -7.898 -8.104 1.00 91.19 110 ALA A O 1
ATOM 887 N N . PRO A 1 111 ? 11.567 -9.863 -8.150 1.00 84.75 111 PRO A N 1
ATOM 888 C CA . PRO A 1 111 ? 12.657 -10.591 -7.494 1.00 84.75 111 PRO A CA 1
ATOM 889 C C . PRO A 1 111 ? 14.002 -10.500 -8.220 1.00 84.75 111 PRO A C 1
ATOM 891 O O . PRO A 1 111 ? 15.050 -10.544 -7.578 1.00 84.75 111 PRO A O 1
ATOM 894 N N . ASN A 1 112 ? 13.980 -10.384 -9.549 1.00 85.44 112 ASN A N 1
ATOM 895 C CA . ASN A 1 112 ? 15.172 -10.417 -10.398 1.00 85.44 112 ASN A CA 1
ATOM 896 C C . ASN A 1 112 ? 15.691 -9.028 -10.770 1.00 85.44 112 ASN A C 1
ATOM 898 O O . ASN A 1 112 ? 16.665 -8.937 -11.509 1.00 85.44 112 ASN A O 1
ATOM 902 N N . ASP A 1 113 ? 15.085 -7.970 -10.239 1.00 81.94 113 ASP A N 1
ATOM 903 C CA . ASP A 1 113 ? 15.524 -6.619 -10.547 1.00 81.94 113 ASP A CA 1
ATOM 904 C C . ASP A 1 113 ? 16.886 -6.311 -9.938 1.00 81.94 113 ASP A C 1
ATOM 906 O O . ASP A 1 113 ? 17.247 -6.802 -8.853 1.00 81.94 113 ASP A O 1
ATOM 910 N N . ASP A 1 114 ? 17.602 -5.454 -10.657 1.00 78.38 114 ASP A N 1
ATOM 911 C CA . ASP A 1 114 ? 18.903 -4.918 -10.291 1.00 78.38 114 ASP A CA 1
ATOM 912 C C . ASP A 1 114 ? 18.732 -3.516 -9.691 1.00 78.38 114 ASP A C 1
ATOM 914 O O . ASP A 1 114 ? 19.005 -2.493 -10.316 1.00 78.38 114 ASP A O 1
ATOM 918 N N . PHE A 1 115 ? 18.179 -3.467 -8.477 1.00 79.69 115 PHE A N 1
ATOM 919 C CA . PHE A 1 115 ? 18.080 -2.246 -7.680 1.00 79.69 115 PHE A CA 1
ATOM 920 C C . PHE A 1 115 ? 18.841 -2.408 -6.366 1.00 79.69 115 PHE A C 1
ATOM 922 O O . PHE A 1 115 ? 18.986 -3.507 -5.818 1.00 79.69 115 PHE A O 1
ATOM 929 N N . PHE A 1 116 ? 19.301 -1.287 -5.8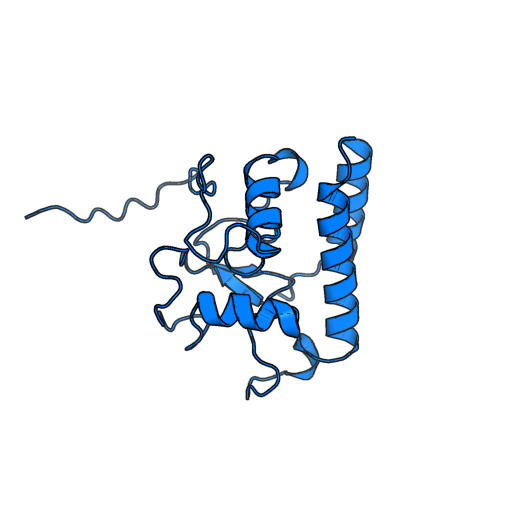17 1.00 71.50 116 PHE A N 1
ATOM 930 C CA . PHE A 1 116 ? 20.115 -1.274 -4.612 1.00 71.50 116 PHE A CA 1
ATOM 931 C C . PHE A 1 116 ? 19.545 -0.315 -3.557 1.00 71.50 116 PHE A C 1
ATOM 933 O O . PHE A 1 116 ? 19.160 0.797 -3.911 1.00 71.50 116 PHE A O 1
ATOM 940 N N . PRO A 1 117 ? 19.535 -0.685 -2.259 1.00 81.81 117 PRO A N 1
ATOM 941 C CA . PRO A 1 117 ? 19.974 -1.963 -1.686 1.00 81.81 117 PRO A CA 1
ATOM 942 C C . PRO A 1 117 ? 18.855 -3.022 -1.620 1.00 81.81 117 PRO A C 1
ATOM 944 O O . PRO A 1 117 ? 17.936 -2.922 -0.804 1.00 81.81 117 PRO A O 1
ATOM 947 N N . LYS A 1 118 ? 18.993 -4.105 -2.401 1.00 85.81 118 LYS A N 1
ATOM 948 C CA . LYS A 1 118 ? 18.043 -5.234 -2.463 1.00 85.81 118 LYS A CA 1
ATOM 949 C C . LYS A 1 118 ? 17.759 -5.876 -1.106 1.00 85.81 118 LYS A C 1
ATOM 951 O O . LYS A 1 118 ? 16.606 -6.154 -0.798 1.00 85.81 118 LYS A O 1
ATOM 956 N N . GLU A 1 119 ? 18.773 -6.030 -0.255 1.00 86.81 119 GLU A N 1
ATOM 957 C CA . GLU A 1 119 ? 18.625 -6.614 1.087 1.00 86.81 119 GLU A CA 1
ATOM 958 C C . GLU A 1 119 ? 17.652 -5.820 1.975 1.00 86.81 119 GLU A C 1
ATOM 960 O O . GLU A 1 119 ? 16.845 -6.398 2.697 1.00 86.81 119 GLU A O 1
ATOM 965 N N . ARG A 1 120 ? 17.637 -4.483 1.877 1.00 86.75 120 ARG A N 1
ATOM 966 C CA . ARG A 1 120 ? 16.726 -3.658 2.694 1.00 86.75 120 ARG A CA 1
ATOM 967 C C . ARG A 1 120 ? 15.264 -3.765 2.264 1.00 86.75 120 ARG A C 1
ATOM 969 O O . ARG A 1 120 ? 14.383 -3.385 3.029 1.00 86.75 120 ARG A O 1
ATOM 976 N N . VAL A 1 121 ? 15.005 -4.254 1.054 1.00 89.44 121 VAL A N 1
ATOM 977 C CA . VAL A 1 121 ? 13.665 -4.289 0.455 1.00 89.44 121 VAL A CA 1
ATOM 978 C C . VAL A 1 121 ? 13.135 -5.715 0.337 1.00 89.44 121 VAL A C 1
ATOM 980 O O . VAL A 1 121 ? 11.956 -5.942 0.615 1.00 89.44 121 VAL A O 1
ATOM 983 N N . LEU A 1 122 ? 13.984 -6.660 -0.072 1.00 90.69 122 LEU A N 1
ATOM 984 C CA . LEU A 1 122 ? 13.647 -8.063 -0.330 1.00 90.69 122 LEU A CA 1
ATOM 985 C C . LEU A 1 122 ? 14.331 -9.049 0.620 1.00 90.69 122 LEU A C 1
ATOM 987 O O . LEU A 1 122 ? 13.980 -10.226 0.584 1.00 90.69 122 LEU A O 1
ATOM 991 N N . GLY A 1 123 ? 15.266 -8.594 1.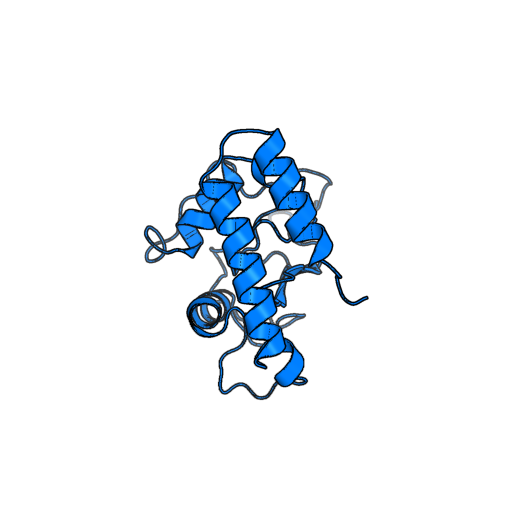457 1.00 91.75 123 GLY A N 1
ATOM 992 C CA . GLY A 1 123 ? 15.926 -9.438 2.451 1.00 91.75 123 GLY A CA 1
ATOM 993 C C . GLY A 1 123 ? 14.952 -9.997 3.486 1.00 91.75 123 GLY A C 1
ATOM 994 O O . GLY A 1 123 ? 13.830 -9.506 3.653 1.00 91.75 123 GLY A O 1
ATOM 995 N N . GLU A 1 124 ? 15.374 -11.029 4.210 1.00 94.50 124 GLU A N 1
ATOM 996 C CA . GLU A 1 124 ? 14.502 -11.776 5.124 1.00 94.50 124 GLU A CA 1
ATOM 997 C C . GLU A 1 124 ? 13.892 -10.880 6.213 1.00 94.50 124 GLU A C 1
ATOM 999 O O . GLU A 1 124 ? 12.684 -10.926 6.463 1.00 94.50 124 GLU A O 1
ATOM 1004 N N . ALA A 1 125 ? 14.702 -10.000 6.809 1.00 92.31 125 ALA A N 1
ATOM 1005 C CA . ALA A 1 125 ? 14.244 -9.062 7.830 1.00 92.31 125 ALA A CA 1
ATOM 1006 C C . ALA A 1 125 ? 13.214 -8.060 7.274 1.00 92.31 125 ALA A C 1
ATOM 1008 O O . ALA A 1 125 ? 12.191 -7.792 7.915 1.00 92.31 125 ALA A O 1
ATOM 1009 N N . ALA A 1 126 ? 13.441 -7.546 6.059 1.00 91.81 126 ALA A N 1
ATOM 1010 C CA . ALA A 1 126 ? 12.507 -6.651 5.381 1.00 91.81 126 ALA A CA 1
ATOM 1011 C C . ALA A 1 126 ? 11.179 -7.364 5.085 1.00 91.81 126 ALA A C 1
ATOM 1013 O O . ALA A 1 126 ? 10.107 -6.840 5.391 1.00 91.81 126 AL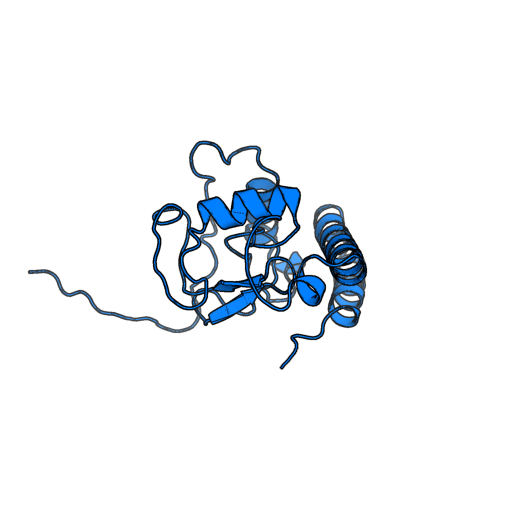A A O 1
ATOM 1014 N N . GLN A 1 127 ? 11.244 -8.596 4.573 1.00 93.81 127 GLN A N 1
ATOM 1015 C CA . GLN A 1 127 ? 10.073 -9.435 4.319 1.00 93.81 127 GLN A CA 1
ATOM 1016 C C . GLN A 1 127 ? 9.294 -9.744 5.597 1.00 93.81 127 GLN A C 1
ATOM 1018 O O . GLN A 1 127 ? 8.066 -9.668 5.603 1.00 93.81 127 GLN A O 1
ATOM 1023 N N . HIS A 1 128 ? 9.980 -10.057 6.697 1.00 94.44 128 HIS A N 1
ATOM 1024 C CA . HIS A 1 128 ? 9.336 -10.289 7.986 1.00 94.44 128 HIS A CA 1
ATOM 1025 C C . HIS A 1 128 ? 8.563 -9.048 8.453 1.00 94.44 128 HIS A C 1
ATOM 1027 O O . HIS A 1 128 ? 7.386 -9.146 8.814 1.00 94.44 128 HIS A O 1
ATOM 1033 N N . LYS A 1 129 ? 9.192 -7.868 8.379 1.00 93.00 129 LYS A N 1
ATOM 1034 C CA . LYS A 1 129 ? 8.564 -6.594 8.750 1.00 93.00 129 LYS A CA 1
ATOM 1035 C C . LYS A 1 129 ? 7.348 -6.279 7.873 1.00 93.00 129 LYS A C 1
ATOM 1037 O O . LYS A 1 129 ? 6.282 -5.966 8.401 1.00 93.00 129 LYS A O 1
ATOM 1042 N N . LYS A 1 130 ? 7.472 -6.429 6.551 1.00 94.56 130 LYS A N 1
ATOM 1043 C CA . LYS A 1 130 ? 6.376 -6.212 5.591 1.00 94.56 130 LYS A CA 1
ATOM 1044 C C . LYS A 1 130 ? 5.208 -7.161 5.828 1.00 94.56 130 LYS A C 1
ATOM 1046 O O . LYS A 1 130 ? 4.073 -6.710 5.911 1.00 94.56 130 LYS A O 1
ATOM 1051 N N . LYS A 1 131 ? 5.473 -8.455 6.035 1.00 96.31 131 LYS A N 1
ATOM 1052 C CA . LYS A 1 131 ? 4.439 -9.445 6.387 1.00 96.31 131 LYS A CA 1
ATOM 1053 C C . LYS A 1 131 ? 3.722 -9.078 7.685 1.00 96.31 131 LYS A C 1
ATOM 1055 O O . LYS A 1 131 ? 2.507 -9.236 7.764 1.00 96.31 131 LYS A O 1
ATOM 1060 N N . ARG A 1 132 ? 4.449 -8.583 8.695 1.00 96.00 132 ARG A N 1
ATOM 1061 C CA . ARG A 1 132 ? 3.841 -8.102 9.945 1.00 96.00 132 ARG A CA 1
ATOM 1062 C C . ARG A 1 132 ? 2.930 -6.898 9.694 1.00 96.00 132 ARG A C 1
ATOM 1064 O O . ARG A 1 132 ? 1.814 -6.898 10.200 1.00 96.00 132 ARG A O 1
ATOM 1071 N N . LEU A 1 133 ? 3.375 -5.918 8.905 1.00 96.12 133 LEU A N 1
ATOM 1072 C CA . LEU A 1 133 ? 2.562 -4.755 8.534 1.00 96.12 133 LEU A CA 1
ATOM 1073 C C . LEU A 1 133 ? 1.299 -5.162 7.768 1.00 96.12 133 LEU A C 1
ATOM 1075 O O . LEU A 1 133 ? 0.214 -4.772 8.181 1.00 96.12 133 LEU A O 1
ATOM 1079 N N . CYS A 1 134 ? 1.414 -5.988 6.721 1.00 97.38 134 CYS A N 1
ATOM 1080 C CA . CYS A 1 134 ? 0.251 -6.461 5.960 1.00 97.38 134 CYS A CA 1
ATOM 1081 C C . CYS A 1 134 ? -0.783 -7.125 6.873 1.00 97.38 134 CYS A C 1
ATOM 1083 O O . CYS A 1 134 ? -1.950 -6.769 6.811 1.00 97.38 134 CYS A O 1
ATOM 1085 N N . ARG A 1 135 ? -0.353 -7.997 7.797 1.00 97.94 135 ARG A N 1
ATOM 1086 C CA . ARG A 1 135 ? -1.262 -8.640 8.761 1.00 97.94 135 ARG A CA 1
ATOM 1087 C C . ARG A 1 135 ? -1.983 -7.642 9.663 1.00 97.94 135 ARG A C 1
ATOM 1089 O O . ARG A 1 135 ? -3.152 -7.842 9.948 1.00 97.94 135 ARG A O 1
ATOM 1096 N N . LEU A 1 136 ? -1.304 -6.591 10.124 1.00 97.62 136 LEU A N 1
ATOM 1097 C CA . LEU A 1 136 ? -1.947 -5.556 10.938 1.00 97.62 136 LEU A CA 1
ATOM 1098 C C . LEU A 1 136 ? -2.997 -4.783 10.138 1.00 97.62 136 LEU A C 1
ATOM 1100 O O . LEU A 1 136 ? -4.103 -4.581 10.631 1.00 97.62 136 LEU A O 1
ATOM 1104 N N . TYR A 1 137 ? -2.678 -4.397 8.902 1.00 98.00 137 TYR A N 1
ATOM 1105 C CA . TYR A 1 137 ? -3.652 -3.747 8.030 1.00 98.00 137 TYR A CA 1
ATOM 1106 C C . TYR A 1 137 ? -4.818 -4.673 7.668 1.00 98.00 137 TYR A C 1
ATOM 1108 O O . TYR A 1 137 ? -5.960 -4.230 7.666 1.00 98.00 137 TYR A O 1
ATOM 1116 N N . ASP A 1 138 ? -4.561 -5.956 7.415 1.00 98.44 138 ASP A N 1
ATOM 1117 C CA . ASP A 1 138 ? -5.616 -6.941 7.166 1.00 98.44 138 ASP A CA 1
ATOM 1118 C C . ASP A 1 138 ? -6.527 -7.084 8.396 1.00 98.44 138 ASP A C 1
ATOM 1120 O O . ASP A 1 138 ? -7.745 -7.138 8.249 1.00 98.44 138 ASP A O 1
ATOM 1124 N N . SER A 1 139 ? -5.972 -7.061 9.615 1.00 98.38 139 SER A N 1
ATOM 1125 C CA . SER A 1 139 ? -6.765 -7.082 10.850 1.00 98.38 139 SER A CA 1
ATOM 1126 C C . SER A 1 139 ? -7.679 -5.865 10.993 1.00 98.38 139 SER A C 1
ATOM 1128 O O . SER A 1 139 ? -8.799 -6.030 11.478 1.00 98.38 139 SER A O 1
ATOM 1130 N N . LEU A 1 140 ? -7.264 -4.669 10.540 1.00 98.31 140 LEU A N 1
ATOM 1131 C CA . LEU A 1 140 ? -8.156 -3.498 10.508 1.00 98.31 140 LEU A CA 1
ATOM 1132 C C . LEU A 1 140 ? -9.429 -3.810 9.718 1.00 98.31 140 LEU A C 1
ATOM 1134 O O . LEU A 1 140 ? -10.510 -3.427 10.137 1.00 98.31 140 LEU A O 1
ATOM 1138 N N . MET A 1 141 ? -9.329 -4.580 8.633 1.00 98.12 141 MET A N 1
ATOM 1139 C CA . MET A 1 141 ? -10.479 -4.935 7.796 1.00 98.12 141 MET A CA 1
ATOM 1140 C C . MET A 1 141 ? -11.471 -5.907 8.459 1.00 98.12 141 MET A C 1
ATOM 1142 O O . MET A 1 141 ? -12.507 -6.219 7.875 1.00 98.12 141 MET A O 1
ATOM 1146 N N . THR A 1 142 ? -11.154 -6.416 9.654 1.00 97.88 142 THR A N 1
ATOM 1147 C CA . THR A 1 142 ? -11.957 -7.424 10.371 1.00 97.88 142 THR A CA 1
ATOM 1148 C C . THR A 1 142 ? -12.600 -6.908 11.656 1.00 97.88 142 THR A C 1
ATOM 1150 O O . THR A 1 142 ? -13.424 -7.608 12.243 1.00 97.88 142 THR A O 1
ATOM 1153 N N . VAL A 1 143 ? -12.239 -5.702 12.096 1.00 97.31 143 VAL A N 1
ATOM 1154 C CA . VAL A 1 143 ? -12.731 -5.099 13.340 1.00 97.31 143 VAL A CA 1
ATOM 1155 C C . VAL A 1 143 ? -13.671 -3.939 13.035 1.00 97.31 143 VAL A C 1
ATOM 1157 O O . VAL A 1 143 ? -13.602 -3.336 11.972 1.00 97.31 143 VAL A O 1
ATOM 1160 N N . VAL A 1 144 ? -14.550 -3.615 13.981 1.00 95.69 144 VAL A N 1
ATOM 1161 C CA . VAL A 1 144 ? -15.432 -2.432 13.900 1.00 95.69 144 VAL A CA 1
ATOM 1162 C C . VAL A 1 144 ? -15.317 -1.524 15.126 1.00 95.69 144 VAL A C 1
ATOM 1164 O O . VAL A 1 144 ? -15.800 -0.395 15.107 1.00 95.69 144 VAL A O 1
ATOM 1167 N N . SER A 1 145 ? -14.680 -2.003 16.200 1.00 97.62 145 SER A N 1
ATOM 1168 C CA . SER A 1 145 ? -14.475 -1.244 17.433 1.00 97.62 145 SER A CA 1
ATOM 1169 C C . SER A 1 145 ? -13.408 -0.174 17.238 1.00 97.62 145 SER A C 1
ATOM 1171 O O . SER A 1 145 ? -12.269 -0.480 16.882 1.00 97.62 145 SER A O 1
ATOM 1173 N N . GLU A 1 146 ? -13.738 1.079 17.546 1.00 96.44 146 GLU A N 1
ATOM 1174 C CA . GLU A 1 146 ? -12.772 2.176 17.465 1.00 96.44 146 GLU A CA 1
ATOM 1175 C C . GLU A 1 146 ? -11.557 1.977 18.379 1.00 96.44 146 GLU A C 1
ATOM 1177 O O . GLU A 1 146 ? -10.449 2.369 18.017 1.00 96.44 146 GLU A O 1
ATOM 1182 N N . ASP A 1 147 ? -11.735 1.356 19.548 1.00 97.75 147 ASP A N 1
ATOM 1183 C CA . ASP A 1 147 ? -10.627 1.063 20.462 1.00 97.75 147 ASP A CA 1
ATOM 1184 C C . ASP A 1 147 ? -9.677 0.009 19.883 1.00 97.75 147 ASP A C 1
ATOM 1186 O O . ASP A 1 147 ? -8.457 0.135 20.009 1.00 97.75 147 ASP A O 1
ATOM 1190 N N . GLU A 1 148 ? -10.216 -1.007 19.203 1.00 98.06 148 GLU A N 1
ATOM 1191 C CA . GLU A 1 148 ? -9.402 -2.015 18.517 1.00 98.06 148 GLU A CA 1
ATOM 1192 C C . GLU A 1 148 ? -8.675 -1.409 17.315 1.00 98.06 148 GLU A C 1
ATOM 1194 O O . GLU A 1 148 ? -7.477 -1.639 17.153 1.00 98.06 148 GLU A O 1
ATOM 1199 N N . ILE A 1 149 ? -9.360 -0.571 16.528 1.00 98.25 149 ILE A N 1
ATOM 1200 C CA . ILE A 1 149 ? -8.762 0.179 15.415 1.00 98.25 149 ILE A CA 1
ATOM 1201 C C . ILE A 1 149 ? -7.600 1.041 15.926 1.00 98.25 149 ILE A C 1
ATOM 1203 O O . ILE A 1 149 ? -6.488 0.939 15.405 1.00 98.25 149 ILE A O 1
ATOM 1207 N N . ARG A 1 150 ? -7.813 1.834 16.989 1.00 97.31 150 ARG A N 1
ATOM 1208 C CA . ARG A 1 150 ? -6.764 2.658 17.621 1.00 97.31 150 ARG A CA 1
ATOM 1209 C C . ARG A 1 150 ? -5.591 1.813 18.116 1.00 97.31 150 ARG A C 1
ATOM 1211 O O . ARG A 1 150 ? -4.432 2.185 17.930 1.00 97.31 150 ARG A O 1
ATOM 1218 N N . ARG A 1 151 ? -5.868 0.659 18.729 1.00 97.62 151 ARG A N 1
ATOM 1219 C CA . ARG A 1 151 ? -4.832 -0.262 19.209 1.00 97.62 151 ARG A CA 1
ATOM 1220 C C . ARG A 1 151 ? -3.997 -0.832 18.059 1.00 97.62 151 ARG A C 1
ATOM 1222 O O . ARG A 1 151 ? -2.774 -0.883 18.182 1.00 97.62 151 ARG A O 1
ATOM 1229 N N . ILE A 1 152 ? -4.631 -1.256 16.966 1.00 97.62 152 ILE A N 1
ATOM 1230 C CA . ILE A 1 152 ? -3.930 -1.787 15.790 1.00 97.62 152 ILE A CA 1
ATOM 1231 C C . ILE A 1 152 ? -3.071 -0.694 15.147 1.00 97.62 152 ILE A C 1
ATOM 1233 O O . ILE A 1 152 ? -1.904 -0.947 14.854 1.00 97.62 152 ILE A O 1
ATOM 1237 N N . TRP A 1 153 ? -3.583 0.532 15.016 1.00 96.25 153 TRP A N 1
ATOM 1238 C CA . TRP A 1 153 ? -2.791 1.665 14.528 1.00 96.25 153 TRP A CA 1
ATOM 1239 C C . TRP A 1 153 ? -1.580 1.967 15.411 1.00 96.25 153 TRP A C 1
ATOM 1241 O O . TRP A 1 153 ? -0.474 2.078 14.897 1.00 96.25 153 TRP A O 1
ATOM 1251 N N . SER A 1 154 ? -1.723 1.927 16.737 1.00 94.81 154 SER A N 1
ATOM 1252 C CA . SER A 1 154 ? -0.573 2.040 17.648 1.00 94.81 154 SER A CA 1
ATOM 1253 C C . SER A 1 154 ? 0.478 0.931 17.441 1.00 94.81 154 SER A C 1
ATOM 1255 O O . SER A 1 154 ? 1.673 1.123 17.686 1.00 94.81 154 SER A O 1
ATOM 1257 N N . GLU A 1 155 ? 0.079 -0.262 16.991 1.00 95.19 155 GLU A N 1
ATOM 1258 C CA . GLU A 1 155 ? 1.026 -1.303 16.579 1.00 95.19 155 GLU A CA 1
ATOM 1259 C C . GLU A 1 155 ? 1.680 -1.030 15.227 1.00 95.19 155 GLU A C 1
ATOM 1261 O O . GLU A 1 155 ? 2.872 -1.313 15.085 1.00 95.19 155 GLU A O 1
ATOM 1266 N N . ILE A 1 156 ? 0.930 -0.502 14.259 1.00 94.88 156 ILE A N 1
ATOM 1267 C CA . ILE A 1 156 ? 1.443 -0.088 12.948 1.00 94.88 156 ILE A CA 1
ATOM 1268 C C . ILE A 1 156 ? 2.490 1.017 13.138 1.00 94.88 156 ILE A C 1
ATOM 1270 O O . ILE A 1 156 ? 3.617 0.864 12.666 1.00 94.88 156 ILE A O 1
ATOM 1274 N N . ASP A 1 157 ? 2.178 2.044 13.927 1.00 91.06 157 ASP A N 1
ATOM 1275 C CA . ASP A 1 157 ? 3.048 3.194 14.199 1.00 91.06 157 ASP A CA 1
ATOM 1276 C C . ASP A 1 157 ? 4.355 2.791 14.893 1.00 91.06 157 ASP A C 1
ATOM 1278 O O . ASP A 1 157 ? 5.412 3.352 14.630 1.00 91.06 157 ASP A O 1
ATOM 1282 N N . ARG A 1 158 ? 4.339 1.749 15.732 1.00 89.56 158 ARG A N 1
ATOM 1283 C CA . ARG A 1 158 ? 5.569 1.217 16.351 1.00 89.56 158 ARG A CA 1
ATOM 1284 C C . ARG A 1 158 ? 6.464 0.449 15.384 1.00 89.56 158 ARG A C 1
ATOM 1286 O O . ARG A 1 158 ? 7.655 0.296 15.638 1.00 89.56 158 ARG A O 1
ATOM 1293 N N . GLN A 1 159 ? 5.901 -0.081 14.302 1.00 80.75 159 GLN A N 1
ATOM 1294 C CA . GLN A 1 159 ? 6.688 -0.630 13.195 1.00 80.75 159 GLN A CA 1
ATOM 1295 C C . GLN A 1 159 ? 7.150 0.479 12.245 1.00 80.75 159 GLN A C 1
ATOM 1297 O O . GLN A 1 159 ? 8.072 0.269 11.445 1.00 80.75 159 GLN A O 1
ATOM 1302 N N . TRP A 1 160 ? 6.500 1.640 12.330 1.00 66.19 160 TRP A N 1
ATOM 1303 C CA . TRP A 1 160 ? 6.703 2.784 11.473 1.00 66.19 160 TRP A CA 1
ATOM 1304 C C . TRP A 1 160 ? 7.991 3.517 11.829 1.00 66.19 160 TRP A C 1
ATOM 1306 O O . TRP A 1 160 ? 8.235 3.964 12.943 1.00 66.19 160 TRP A O 1
ATOM 1316 N N . GLY A 1 161 ? 8.822 3.643 10.813 1.00 56.28 161 GLY A N 1
ATOM 1317 C CA . GLY A 1 161 ? 9.844 4.657 10.709 1.00 56.28 161 GLY A CA 1
ATOM 1318 C C . GLY A 1 161 ? 9.936 4.885 9.220 1.00 56.28 161 GLY A C 1
ATOM 1319 O O . GLY A 1 161 ? 10.514 4.041 8.531 1.00 56.28 161 GLY A O 1
ATOM 1320 N N . LYS A 1 162 ? 9.287 5.943 8.710 1.00 48.75 162 LYS A N 1
ATOM 1321 C CA . LYS A 1 162 ? 9.683 6.482 7.409 1.00 48.75 162 LYS A CA 1
ATOM 1322 C C . LYS A 1 162 ? 11.169 6.771 7.592 1.00 48.75 162 LYS A C 1
ATOM 1324 O O . LYS A 1 162 ? 11.518 7.587 8.442 1.00 48.75 162 LYS A O 1
ATOM 1329 N N . VAL A 1 163 ? 12.035 5.980 6.960 1.00 33.00 163 VAL A N 1
ATOM 1330 C CA . VAL A 1 163 ? 13.463 6.300 6.941 1.00 33.00 163 VAL A CA 1
ATOM 1331 C C . VAL A 1 163 ? 13.516 7.718 6.368 1.00 33.00 163 VAL A C 1
ATOM 1333 O O . VAL A 1 163 ? 12.903 7.909 5.311 1.00 33.00 163 VAL A O 1
ATOM 1336 N N . PRO A 1 164 ? 14.079 8.698 7.101 1.00 35.59 164 PRO A N 1
ATOM 1337 C CA . PRO A 1 164 ? 14.254 10.045 6.578 1.00 35.59 164 PRO A CA 1
ATOM 1338 C C . PRO A 1 164 ? 14.998 10.029 5.246 1.00 35.59 164 PRO A C 1
ATOM 1340 O O . PRO A 1 164 ? 15.879 9.149 5.081 1.00 35.59 164 PRO A O 1
#

Sequence (164 aa):
MEQYSYQWLKGDILAPKEWTPPAGLEDSPFARRRLFFNHHPTHCNGHTTCPCCGYPTLEFRGAFDYCSICHWEDDGQDDPYADQDNGGPNGGWTLQQARRNFSVTLSMFAPNDDFFPKERVLGEAAQHKKKRLCRLYDSLMTVVSEDEIRRIWSEIDRQWGKVP

Secondary structure (DSSP, 8-state):
---------TT--PPPTT--PPTT-TTSHHHHHHHHHHH-GGGTTT-EE-TTT-SEEESSTTS--B-TTT--B-SS--GGGTT----GGGTT--HHHHHHHHHHHSSSS-TT---TTHHHHHSHHHHHHHHHHHHHHHHHTT---HHHHHHHHHHHHHH-----